Protein AF-A0A442K846-F1 (afdb_monomer_lite)

Secondary structure (DSSP, 8-state):
-HHHHHHHHHHHHHHHHHHHHHHHHSPPPPPPP-PPPPPHHHHHHHHH--TGGGSTTTS-HHHHHHHHHHHHHHHHHHHHHHHHHHHHHHHHHHTTHHHHHHHHHHHHHHHHHHHHHHHHS---SHHHHHHHHHHHHHTT-S-HHHHHHHHHHHHHHHHHHHHT-

Radius of gyration: 29.86 Å; chains: 1; bounding box: 63×33×78 Å

Sequence (165 aa):
MEEAEARMEAASDANCRAGSMCEKLYPPRPPEWKRPSTPDHVLDILADMSFNDRKAEQQPEPVRAWYKACAEQKSESEALWKAYKTKVEEIDCEAGMDGLEDAYNDSVDAMWQVGHRIFATPADTLDGIIIKIRAGDRMGAPDANEAFLSIAADVRRLAAAEATS

Foldseek 3Di:
DVVLLVQLVVLVVLLVVLVVVLVVVQDPQQDDDDQDDDDPVLVVQVVPDDPVCPPLVNDDPVVNVSVVVSVVSVVVSVVVNVVRVVVSVVSCVVSVSVVSVVSSVVSLVVLVVVLVVLLVDADLDPVSLVVLVVSCVSNVDPCPPSSVVSSVVNVVVNVVVVVVD

Structure (mmCIF, N/CA/C/O backbone):
data_AF-A0A442K846-F1
#
_entry.id   AF-A0A442K846-F1
#
loop_
_atom_site.group_PDB
_atom_site.id
_atom_site.type_symbol
_atom_site.label_atom_id
_atom_site.label_alt_id
_atom_site.label_comp_id
_atom_site.label_asym_id
_atom_site.label_entity_id
_atom_site.label_seq_id
_atom_site.pdbx_PDB_ins_code
_atom_site.Cartn_x
_atom_site.Cartn_y
_atom_site.Cartn_z
_atom_site.occupancy
_atom_site.B_iso_or_equiv
_atom_site.auth_seq_id
_atom_site.auth_comp_id
_atom_site.auth_asym_id
_atom_site.auth_atom_id
_atom_site.pdbx_PDB_model_num
ATOM 1 N N . MET A 1 1 ? -19.102 4.437 20.268 1.00 84.31 1 MET A N 1
ATOM 2 C CA . MET A 1 1 ? -18.255 3.555 19.439 1.00 84.31 1 MET A CA 1
ATOM 3 C C . MET A 1 1 ? -18.936 3.237 18.125 1.00 84.31 1 MET A C 1
ATOM 5 O O . MET A 1 1 ? -18.341 3.530 17.108 1.00 84.31 1 MET A O 1
ATOM 9 N N . GLU A 1 2 ? -20.187 2.768 18.139 1.00 87.69 2 GLU A N 1
ATOM 10 C CA . GLU A 1 2 ? -20.978 2.511 16.916 1.00 87.69 2 GLU A CA 1
ATOM 11 C C . GLU A 1 2 ? -21.009 3.702 15.950 1.00 87.69 2 GLU A C 1
ATOM 13 O O . GLU A 1 2 ? -20.800 3.549 14.759 1.00 87.69 2 GLU A O 1
ATOM 18 N N . GLU A 1 3 ? -21.177 4.920 16.461 1.00 89.50 3 GLU A N 1
ATOM 19 C CA . GLU A 1 3 ? -21.156 6.119 15.616 1.00 89.50 3 GLU A CA 1
ATOM 20 C C . GLU A 1 3 ? -19.761 6.446 15.036 1.00 89.50 3 GLU A C 1
ATOM 22 O O . GLU A 1 3 ? -19.657 7.153 14.040 1.00 89.50 3 GLU A O 1
ATOM 27 N N . ALA A 1 4 ? -18.674 5.992 15.668 1.00 89.25 4 ALA A N 1
ATOM 28 C CA . ALA A 1 4 ? -17.315 6.155 15.137 1.00 89.25 4 ALA A CA 1
ATOM 29 C C . ALA A 1 4 ? -17.018 5.080 14.080 1.00 89.25 4 ALA A C 1
ATOM 31 O O . ALA A 1 4 ? -16.507 5.399 13.015 1.00 89.25 4 ALA A O 1
ATOM 32 N N . GLU A 1 5 ? -17.436 3.842 14.345 1.00 89.75 5 GLU A N 1
ATOM 33 C CA . GLU A 1 5 ? -17.394 2.717 13.406 1.00 89.75 5 GLU A CA 1
ATOM 34 C C . GLU A 1 5 ? -18.190 3.026 12.129 1.00 89.75 5 GLU A C 1
ATOM 36 O O . GLU A 1 5 ? -17.639 2.956 11.038 1.00 89.75 5 GLU A O 1
ATOM 41 N N . ALA A 1 6 ? -19.430 3.511 12.246 1.00 92.94 6 ALA A N 1
ATOM 42 C CA . ALA A 1 6 ? -20.246 3.884 11.088 1.00 92.94 6 ALA A CA 1
ATOM 43 C C . ALA A 1 6 ? -19.622 5.016 10.246 1.00 92.94 6 ALA A C 1
ATOM 45 O O . ALA A 1 6 ? -19.760 5.037 9.023 1.00 92.94 6 ALA A O 1
ATOM 46 N N . ARG A 1 7 ? -18.924 5.970 10.882 1.00 93.00 7 ARG A N 1
ATOM 47 C CA . ARG A 1 7 ? -18.169 7.013 10.164 1.00 93.00 7 ARG A CA 1
ATOM 48 C C . ARG A 1 7 ? -16.970 6.426 9.427 1.00 93.00 7 ARG A C 1
ATOM 50 O O . ARG A 1 7 ? -16.740 6.807 8.284 1.00 93.00 7 ARG A O 1
ATOM 57 N N . MET A 1 8 ? -16.247 5.504 10.062 1.00 93.69 8 MET A N 1
ATOM 58 C CA . MET A 1 8 ? -15.118 4.807 9.452 1.00 93.69 8 MET A CA 1
ATOM 59 C C . MET A 1 8 ? -15.549 3.968 8.252 1.00 93.69 8 MET A C 1
ATOM 61 O O . MET A 1 8 ? -14.943 4.065 7.188 1.00 93.69 8 MET A O 1
ATOM 65 N N . GLU A 1 9 ? -16.630 3.200 8.385 1.00 94.38 9 GLU A N 1
ATOM 66 C CA . GLU A 1 9 ? -17.204 2.432 7.280 1.00 94.38 9 GLU A CA 1
ATOM 67 C C . GLU A 1 9 ? -17.616 3.346 6.122 1.00 94.38 9 GLU A C 1
ATOM 69 O O . GLU A 1 9 ? -17.265 3.078 4.977 1.00 94.38 9 GLU A O 1
ATOM 74 N N . ALA A 1 10 ? -18.288 4.468 6.403 1.00 95.75 10 ALA A N 1
ATOM 75 C CA . ALA A 1 10 ? -18.678 5.424 5.369 1.00 95.75 10 ALA A CA 1
ATOM 76 C C . ALA A 1 10 ? -17.470 6.060 4.651 1.00 95.75 10 ALA A C 1
ATOM 78 O O . ALA A 1 10 ? -17.511 6.242 3.432 1.00 95.75 10 ALA A O 1
ATOM 79 N N . ALA A 1 11 ? -16.400 6.387 5.385 1.00 95.12 11 ALA A N 1
ATOM 80 C CA . ALA A 1 11 ? -15.163 6.915 4.811 1.00 95.12 11 ALA A CA 1
ATOM 81 C C . ALA A 1 11 ? -14.433 5.859 3.963 1.00 95.12 11 ALA A C 1
ATOM 83 O O . ALA A 1 11 ? -14.002 6.161 2.851 1.00 95.12 11 ALA A O 1
ATOM 84 N N . SER A 1 12 ? -14.378 4.612 4.440 1.00 95.62 12 SER A N 1
ATOM 85 C CA . SER A 1 12 ? -13.838 3.468 3.696 1.00 95.62 12 SER A CA 1
ATOM 86 C C . SER A 1 12 ? -14.595 3.245 2.388 1.00 95.62 12 SER A C 1
ATOM 88 O O . SER A 1 12 ? -13.991 3.157 1.320 1.00 95.62 12 SER A O 1
ATOM 90 N N . ASP A 1 13 ? -15.928 3.246 2.443 1.00 97.25 13 ASP A N 1
ATOM 91 C CA . ASP A 1 13 ? -16.799 3.102 1.279 1.00 97.25 13 ASP A CA 1
ATOM 92 C C . ASP A 1 13 ? -16.558 4.203 0.242 1.00 97.25 13 ASP A C 1
ATOM 94 O O . ASP A 1 13 ? -16.493 3.931 -0.960 1.00 97.25 13 ASP A O 1
ATOM 98 N N . ALA A 1 14 ? -16.441 5.453 0.696 1.00 95.06 14 ALA A N 1
ATOM 99 C CA . ALA A 1 14 ? -16.171 6.589 -0.174 1.00 95.06 14 ALA A CA 1
ATOM 100 C C . ALA A 1 14 ? -14.798 6.460 -0.850 1.00 95.06 14 ALA A C 1
ATOM 102 O O . ALA A 1 14 ? -14.714 6.602 -2.073 1.00 95.06 14 ALA A O 1
ATOM 103 N N . ASN A 1 15 ? -13.762 6.117 -0.079 1.00 94.94 15 ASN A N 1
ATOM 104 C CA . ASN A 1 15 ? -12.409 5.891 -0.579 1.00 94.94 15 ASN A CA 1
ATOM 105 C C . ASN A 1 15 ? -12.379 4.738 -1.603 1.00 94.94 15 ASN A C 1
ATOM 107 O O . ASN A 1 15 ? -11.960 4.932 -2.743 1.00 94.94 15 ASN A O 1
ATOM 111 N N . CYS A 1 16 ? -12.962 3.578 -1.277 1.00 95.19 16 CYS A N 1
ATOM 112 C CA . CYS A 1 16 ? -13.031 2.424 -2.180 1.00 95.19 16 CYS A CA 1
ATOM 113 C C . CYS A 1 16 ? -13.745 2.745 -3.501 1.00 95.19 16 CYS A C 1
ATOM 115 O O . CYS A 1 16 ? -13.308 2.331 -4.579 1.00 95.19 16 CYS A O 1
ATOM 117 N N . ARG A 1 17 ? -14.867 3.473 -3.440 1.00 95.94 17 ARG A N 1
ATOM 118 C CA . ARG A 1 17 ? -15.625 3.860 -4.639 1.00 95.94 17 ARG A CA 1
ATOM 119 C C . ARG A 1 17 ? -14.825 4.808 -5.523 1.00 95.94 17 ARG A C 1
ATOM 121 O O . ARG A 1 17 ? -14.842 4.628 -6.740 1.00 95.94 17 ARG A O 1
ATOM 128 N N . ALA A 1 18 ? -14.145 5.786 -4.930 1.00 95.00 18 ALA A N 1
ATOM 129 C CA . ALA A 1 18 ? -13.288 6.709 -5.662 1.00 95.00 18 ALA A CA 1
ATOM 130 C C . ALA A 1 18 ? -12.103 5.971 -6.300 1.00 95.00 18 ALA A C 1
ATOM 132 O O . ALA A 1 18 ? -11.933 6.062 -7.514 1.00 95.00 18 ALA A O 1
ATOM 133 N N . GLY A 1 19 ? -11.399 5.125 -5.541 1.00 95.38 19 GLY A N 1
ATOM 134 C CA . GLY A 1 19 ? -10.300 4.302 -6.052 1.00 95.38 19 GLY A CA 1
ATOM 135 C C . GLY A 1 19 ? -10.723 3.423 -7.232 1.00 95.38 19 GLY A C 1
ATOM 136 O O . GLY A 1 19 ? -10.087 3.440 -8.281 1.00 95.38 19 GLY A O 1
ATOM 137 N N . SER A 1 20 ? -11.878 2.752 -7.143 1.00 96.81 20 SER A N 1
ATOM 138 C CA . SER A 1 20 ? -12.410 1.954 -8.261 1.00 96.81 20 SER A CA 1
ATOM 139 C C . SER A 1 20 ? -12.743 2.789 -9.508 1.00 96.81 20 SER A C 1
ATOM 141 O O . SER A 1 20 ? -12.728 2.277 -10.632 1.00 96.81 20 SER A O 1
ATOM 143 N N . MET A 1 21 ? -13.091 4.066 -9.340 1.00 95.56 21 MET A N 1
ATOM 144 C CA . MET A 1 21 ? -13.308 4.977 -10.463 1.00 95.56 21 MET A CA 1
ATOM 145 C C . MET A 1 21 ? -11.982 5.442 -11.070 1.00 95.56 21 MET A C 1
ATOM 147 O O . MET A 1 21 ? -11.868 5.422 -12.295 1.00 95.56 21 MET A O 1
ATOM 151 N N . CYS A 1 22 ? -10.979 5.766 -10.250 1.00 96.69 22 CYS A N 1
ATOM 152 C CA . CYS A 1 22 ? -9.624 6.090 -10.702 1.00 96.69 22 CYS A CA 1
ATOM 153 C C . CYS A 1 22 ? -8.990 4.928 -11.474 1.00 96.69 22 CYS A C 1
ATOM 155 O O . CYS A 1 22 ? -8.495 5.124 -12.582 1.00 96.69 22 CYS A O 1
ATOM 157 N N . GLU A 1 23 ? -9.113 3.699 -10.965 1.00 95.62 23 GLU A N 1
ATOM 158 C CA . GLU A 1 23 ? -8.577 2.489 -11.599 1.00 95.62 23 GLU A CA 1
ATOM 159 C C . GLU A 1 23 ? -9.057 2.285 -13.039 1.00 95.62 23 GLU A C 1
ATOM 161 O O . GLU A 1 23 ? -8.308 1.805 -13.890 1.00 95.62 23 GLU A O 1
ATOM 166 N N . LYS A 1 24 ? -10.296 2.687 -13.343 1.00 96.38 24 LYS A N 1
ATOM 167 C CA . LYS A 1 24 ? -10.857 2.615 -14.703 1.00 96.38 24 LYS A CA 1
ATOM 168 C C . LYS A 1 24 ? -10.268 3.661 -15.647 1.00 96.38 24 LYS A C 1
ATOM 170 O O . LYS A 1 24 ? -10.379 3.501 -16.861 1.00 96.38 24 LYS A O 1
ATOM 175 N N . LEU A 1 25 ? -9.707 4.736 -15.101 1.00 97.25 25 LEU A N 1
ATOM 176 C CA . LEU A 1 25 ? -9.107 5.844 -15.840 1.00 97.25 25 LEU A CA 1
ATOM 177 C C . LEU A 1 25 ? -7.593 5.689 -15.994 1.00 97.25 25 LEU A C 1
ATOM 179 O O . LEU A 1 25 ? -7.008 6.343 -16.861 1.00 97.25 25 LEU A O 1
ATOM 183 N N . TYR A 1 26 ? -6.957 4.841 -15.181 1.00 97.38 26 TYR A N 1
ATOM 184 C CA . TYR A 1 26 ? -5.520 4.625 -15.259 1.00 97.38 26 TYR A CA 1
ATOM 185 C C . TYR A 1 26 ? -5.097 4.172 -16.662 1.00 97.38 26 TYR A C 1
ATOM 187 O O . TYR A 1 26 ? -5.762 3.342 -17.294 1.00 97.38 26 TYR A O 1
ATOM 195 N N . PRO A 1 27 ? -3.968 4.693 -17.172 1.00 96.31 27 PRO A N 1
ATOM 196 C CA . PRO A 1 27 ? -3.426 4.216 -18.431 1.00 96.31 27 PRO A CA 1
ATOM 197 C C . PRO A 1 27 ? -3.021 2.735 -18.322 1.00 96.31 27 PRO A C 1
ATOM 199 O O . PRO A 1 27 ? -2.816 2.217 -17.223 1.00 96.31 27 PRO A O 1
ATOM 202 N N . PRO A 1 28 ? -2.843 2.031 -19.453 1.00 96.19 28 PRO A N 1
ATOM 203 C CA . PRO A 1 28 ? -2.331 0.669 -19.437 1.00 96.19 28 PRO A CA 1
ATOM 204 C C . PRO A 1 28 ? -1.004 0.579 -18.681 1.00 96.19 28 PRO A C 1
ATOM 206 O O . PRO A 1 28 ? -0.070 1.342 -18.938 1.00 96.19 28 PRO A O 1
ATOM 209 N N . ARG A 1 29 ? -0.918 -0.384 -17.763 1.00 95.69 29 ARG A N 1
ATOM 210 C CA . ARG A 1 29 ? 0.284 -0.616 -16.966 1.00 95.69 29 ARG A CA 1
ATOM 211 C C . ARG A 1 29 ? 1.454 -1.020 -17.877 1.00 95.69 29 ARG A C 1
ATOM 213 O O . ARG A 1 29 ? 1.318 -2.003 -18.612 1.00 95.69 29 ARG A O 1
ATOM 220 N N . PRO A 1 30 ? 2.602 -0.317 -17.833 1.00 96.69 30 PRO A N 1
ATOM 221 C CA . PRO A 1 30 ? 3.779 -0.714 -18.589 1.00 96.69 30 PRO A CA 1
ATOM 222 C C . PRO A 1 30 ? 4.238 -2.122 -18.192 1.00 96.69 30 PRO A C 1
ATOM 224 O O . PRO A 1 30 ? 4.082 -2.521 -17.033 1.00 96.69 30 PRO A O 1
ATOM 227 N N . PRO A 1 31 ? 4.827 -2.890 -19.122 1.00 94.75 31 PRO A N 1
ATOM 228 C CA . PRO A 1 31 ? 5.409 -4.175 -18.780 1.00 94.75 31 PRO A CA 1
ATOM 229 C C . PRO A 1 31 ? 6.566 -3.992 -17.791 1.00 94.75 31 PRO A C 1
ATOM 231 O O . PRO A 1 31 ? 7.324 -3.019 -17.845 1.00 94.75 31 PRO A O 1
ATOM 234 N N . GLU A 1 32 ? 6.721 -4.954 -16.887 1.00 94.44 32 GLU A N 1
ATOM 235 C CA . GLU A 1 32 ? 7.893 -5.019 -16.022 1.00 94.44 32 GLU A CA 1
ATOM 236 C C . GLU A 1 32 ? 9.144 -5.274 -16.869 1.00 94.44 32 GLU A C 1
ATOM 238 O O . GLU A 1 32 ? 9.166 -6.181 -17.710 1.00 94.44 32 GLU A O 1
ATOM 243 N N . TRP A 1 33 ? 10.197 -4.483 -16.647 1.00 95.06 33 TRP A N 1
ATOM 244 C CA . TRP A 1 33 ? 11.472 -4.745 -17.295 1.00 95.06 33 TRP A CA 1
ATOM 245 C C . TRP A 1 33 ? 12.066 -6.037 -16.753 1.00 95.06 33 TRP A C 1
ATOM 247 O O . TRP A 1 33 ? 12.364 -6.167 -15.566 1.00 95.06 33 TRP A O 1
ATOM 257 N N . LYS A 1 34 ? 12.299 -6.979 -17.660 1.00 95.19 34 LYS A N 1
ATOM 258 C CA . LYS A 1 34 ? 13.078 -8.177 -17.382 1.00 95.19 34 LYS A CA 1
ATOM 259 C C . LYS A 1 34 ? 14.396 -8.041 -18.103 1.00 95.19 34 LYS A C 1
ATOM 261 O O . LYS A 1 34 ? 14.425 -7.764 -19.302 1.00 95.19 34 LYS A O 1
ATOM 266 N N . ARG A 1 35 ? 15.482 -8.261 -17.369 1.00 91.69 35 ARG A N 1
ATOM 267 C CA . ARG A 1 35 ? 16.809 -8.298 -17.968 1.00 91.69 35 ARG A CA 1
ATOM 268 C C . ARG A 1 35 ? 16.824 -9.353 -19.083 1.00 91.69 35 ARG A C 1
ATOM 270 O O . ARG A 1 35 ? 16.434 -10.491 -18.813 1.00 91.69 35 ARG A O 1
ATOM 277 N N . PRO A 1 36 ? 17.283 -9.011 -20.296 1.00 92.44 36 PRO A N 1
ATOM 278 C CA . PRO A 1 36 ? 17.464 -9.995 -21.350 1.00 92.44 36 PRO A CA 1
ATOM 279 C C . PRO A 1 36 ? 18.415 -11.108 -20.910 1.00 92.44 36 PRO A C 1
ATOM 281 O O . PRO A 1 36 ? 19.373 -10.859 -20.171 1.00 92.44 36 PRO A O 1
ATOM 284 N N . SER A 1 37 ? 18.175 -12.324 -21.398 1.00 94.19 37 SER A N 1
ATOM 285 C CA . SER A 1 37 ? 19.132 -13.417 -21.247 1.00 94.19 37 SER A CA 1
ATOM 286 C C . SER A 1 37 ? 20.478 -13.009 -21.836 1.00 94.19 37 SER A C 1
ATOM 288 O O . SER A 1 37 ? 20.544 -12.404 -22.909 1.00 94.19 37 SER A O 1
ATOM 290 N N . THR A 1 38 ? 21.554 -13.332 -21.126 1.00 92.94 38 THR A N 1
ATOM 291 C CA . THR A 1 38 ? 22.908 -13.103 -21.625 1.00 92.94 38 THR A CA 1
ATOM 292 C C . THR A 1 38 ? 23.147 -13.992 -22.850 1.00 92.94 38 THR A C 1
ATOM 294 O O . THR A 1 38 ? 22.923 -15.196 -22.747 1.00 92.94 38 THR A O 1
ATOM 297 N N . PRO A 1 39 ? 23.587 -13.443 -23.996 1.00 95.12 39 PRO A N 1
ATOM 298 C CA . PRO A 1 39 ? 23.938 -14.243 -25.164 1.00 95.12 39 PRO A CA 1
ATOM 299 C C . PRO A 1 39 ? 25.102 -15.201 -24.882 1.00 95.12 39 PRO A C 1
ATOM 301 O O . PRO A 1 39 ? 26.030 -14.826 -24.167 1.00 95.12 39 PRO A O 1
ATOM 304 N N . ASP A 1 40 ? 25.105 -16.378 -25.513 1.00 94.56 40 ASP A N 1
ATOM 305 C CA . ASP A 1 40 ? 26.123 -17.424 -25.293 1.00 94.56 40 ASP A CA 1
ATOM 306 C C . ASP A 1 40 ? 27.556 -16.904 -25.479 1.00 94.56 40 ASP A C 1
ATOM 308 O O . ASP A 1 40 ? 28.388 -17.038 -24.592 1.00 94.56 40 ASP A O 1
ATOM 312 N N . HIS A 1 41 ? 27.815 -16.165 -26.562 1.00 90.88 41 HIS A N 1
ATOM 313 C CA . HIS A 1 41 ? 29.135 -15.575 -26.814 1.00 90.88 41 HIS A CA 1
ATOM 314 C C . HIS A 1 41 ? 29.584 -14.570 -25.734 1.00 90.88 41 HIS A C 1
ATOM 316 O O . HIS A 1 41 ? 30.778 -14.377 -25.530 1.00 90.88 41 HIS A O 1
ATOM 322 N N . VAL A 1 42 ? 28.649 -13.908 -25.042 1.00 91.38 42 VAL A N 1
ATOM 323 C CA . VAL A 1 42 ? 28.961 -13.027 -23.905 1.00 91.38 42 VAL A CA 1
ATOM 324 C C . VAL A 1 42 ? 29.212 -13.865 -22.652 1.00 91.38 42 VAL A C 1
ATOM 326 O O . VAL A 1 42 ? 30.106 -13.533 -21.879 1.00 91.38 42 VAL A O 1
ATOM 329 N N . LEU A 1 43 ? 28.455 -14.949 -22.450 1.00 91.06 43 LEU A N 1
ATOM 330 C CA . LEU A 1 43 ? 28.669 -15.886 -21.344 1.00 91.06 43 LEU A CA 1
ATOM 331 C C . LEU A 1 43 ? 30.049 -16.545 -21.414 1.00 91.06 43 LEU A C 1
ATOM 333 O O . LEU A 1 43 ? 30.726 -16.589 -20.390 1.00 91.06 43 LEU A O 1
ATOM 337 N N . ASP A 1 44 ? 30.481 -16.973 -22.600 1.00 92.38 44 ASP A N 1
ATOM 338 C CA . ASP A 1 44 ? 31.799 -17.578 -22.820 1.00 92.38 44 ASP A CA 1
ATOM 339 C C . ASP A 1 44 ? 32.923 -16.608 -22.423 1.00 92.38 44 ASP A C 1
ATOM 341 O O . ASP A 1 44 ? 33.804 -16.943 -21.633 1.00 92.38 44 ASP A O 1
ATOM 345 N N . ILE A 1 45 ? 32.830 -15.348 -22.863 1.00 89.00 45 ILE A N 1
ATOM 346 C CA . ILE A 1 45 ? 33.799 -14.304 -22.497 1.00 89.00 45 ILE A CA 1
ATOM 347 C C . ILE A 1 45 ? 33.781 -14.039 -20.983 1.00 89.00 45 ILE A C 1
ATOM 349 O O . ILE A 1 45 ? 34.830 -13.874 -20.364 1.00 89.00 45 ILE A O 1
ATOM 353 N N . LEU A 1 46 ? 32.597 -13.993 -20.366 1.00 87.00 46 LEU A N 1
ATOM 354 C CA . LEU A 1 46 ? 32.460 -13.780 -18.922 1.00 87.00 46 LEU A CA 1
ATOM 355 C C . LEU A 1 46 ? 33.039 -14.938 -18.095 1.00 87.00 46 LEU A C 1
ATOM 357 O O . LEU A 1 46 ? 33.503 -14.694 -16.976 1.00 87.00 46 LEU A O 1
ATOM 361 N N . ALA A 1 47 ? 32.987 -16.169 -18.610 1.00 88.12 47 ALA A N 1
ATOM 362 C CA . ALA A 1 47 ? 33.532 -17.357 -17.959 1.00 88.12 47 ALA A CA 1
ATOM 363 C C . ALA A 1 47 ? 35.069 -17.354 -17.947 1.00 88.12 47 ALA A C 1
ATOM 365 O O . ALA A 1 47 ? 35.665 -17.737 -16.940 1.00 88.12 47 ALA A O 1
ATOM 366 N N . ASP A 1 48 ? 35.687 -16.841 -19.012 1.00 87.06 48 ASP A N 1
ATOM 367 C CA . ASP A 1 48 ? 37.145 -16.764 -19.165 1.00 87.06 48 ASP A CA 1
ATOM 368 C C . ASP A 1 48 ? 37.772 -15.520 -18.503 1.00 87.06 48 ASP A C 1
ATOM 370 O O . ASP A 1 48 ? 38.994 -15.420 -18.366 1.00 87.06 48 ASP A O 1
ATOM 374 N N . MET A 1 49 ? 36.953 -14.560 -18.061 1.00 83.50 49 MET A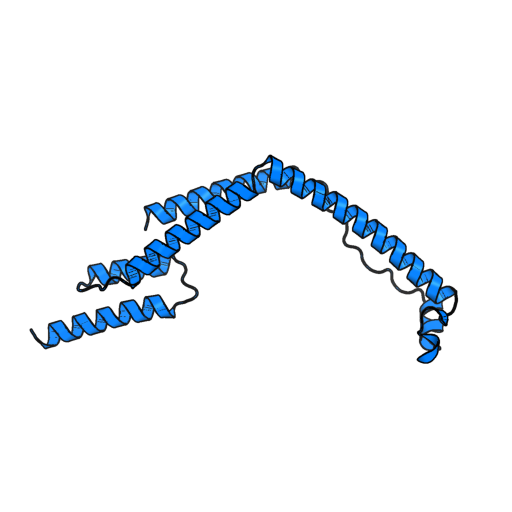 N 1
ATOM 375 C CA . MET A 1 49 ? 37.421 -13.324 -17.428 1.00 83.50 49 MET A CA 1
ATOM 376 C C . MET A 1 49 ? 37.972 -13.546 -16.014 1.00 83.50 49 MET A C 1
ATOM 378 O O . MET A 1 49 ? 37.285 -14.058 -15.120 1.00 83.50 49 MET A O 1
ATOM 382 N N . SER A 1 50 ? 39.176 -13.024 -15.754 1.00 79.62 50 SER A N 1
ATOM 383 C CA . SER A 1 50 ? 39.729 -12.970 -14.401 1.00 79.62 50 SER A CA 1
ATOM 384 C C . SER A 1 50 ? 39.015 -11.915 -13.545 1.00 79.62 50 SER A C 1
ATOM 386 O O . SER A 1 50 ? 38.308 -11.036 -14.041 1.00 79.62 50 SER A O 1
ATOM 388 N N . PHE A 1 51 ? 39.212 -11.959 -12.224 1.00 70.56 51 PHE A N 1
ATOM 389 C CA . PHE A 1 51 ? 38.639 -10.960 -11.313 1.00 70.56 51 PHE A CA 1
ATOM 390 C C . PHE A 1 51 ? 39.065 -9.520 -11.662 1.00 70.56 51 PHE A C 1
ATOM 392 O O . PHE A 1 51 ? 38.285 -8.589 -11.466 1.00 70.56 51 PHE A O 1
ATOM 399 N N . ASN A 1 52 ? 40.270 -9.336 -12.214 1.00 72.00 52 ASN A N 1
ATOM 400 C CA . ASN A 1 52 ? 40.769 -8.021 -12.617 1.00 72.00 52 ASN A CA 1
ATOM 401 C C . ASN A 1 52 ? 40.028 -7.488 -13.856 1.00 72.00 52 ASN A C 1
ATOM 403 O O . ASN A 1 52 ? 39.633 -6.323 -13.863 1.00 72.00 52 ASN A O 1
ATOM 407 N N . ASP A 1 53 ? 39.701 -8.360 -14.814 1.00 67.44 53 ASP A N 1
ATOM 408 C CA . ASP A 1 53 ? 39.007 -8.012 -16.068 1.00 67.44 53 ASP A CA 1
ATOM 409 C C . ASP A 1 53 ? 37.527 -7.634 -15.864 1.00 67.44 53 ASP A C 1
ATOM 411 O O . ASP A 1 53 ? 36.849 -7.167 -16.778 1.00 67.44 53 ASP A O 1
ATOM 415 N N . ARG A 1 54 ? 36.997 -7.809 -14.645 1.00 68.50 54 ARG A N 1
ATOM 416 C CA . ARG A 1 54 ? 35.607 -7.466 -14.302 1.00 68.50 54 ARG A CA 1
ATOM 417 C C . ARG A 1 54 ? 35.376 -5.974 -14.076 1.00 68.50 54 ARG A C 1
ATOM 419 O O . ARG A 1 54 ? 34.216 -5.557 -14.041 1.00 68.50 54 ARG A O 1
ATOM 426 N N . LYS A 1 55 ? 36.430 -5.159 -13.945 1.00 77.38 55 LYS A N 1
ATOM 427 C CA . LYS A 1 55 ? 36.295 -3.692 -13.900 1.00 77.38 55 LYS A CA 1
ATOM 428 C C . LYS A 1 55 ? 35.730 -3.192 -15.228 1.00 77.38 55 LYS A C 1
ATOM 430 O O . LYS A 1 55 ? 36.224 -3.578 -16.278 1.00 77.38 55 LYS A O 1
ATOM 435 N N . ALA A 1 56 ? 34.731 -2.308 -15.192 1.00 71.69 56 ALA A N 1
ATOM 436 C CA . ALA A 1 56 ? 34.001 -1.862 -16.387 1.00 71.69 56 ALA A CA 1
ATOM 437 C C . ALA A 1 56 ? 34.909 -1.337 -17.522 1.00 71.69 56 ALA A C 1
ATOM 439 O O . ALA A 1 56 ? 34.624 -1.559 -18.694 1.00 71.69 56 ALA A O 1
ATOM 440 N N . GLU A 1 57 ? 36.024 -0.688 -17.181 1.00 76.38 57 GLU A N 1
ATOM 441 C CA . GLU A 1 57 ? 37.018 -0.168 -18.134 1.00 76.38 57 GLU A CA 1
ATOM 442 C C . GLU A 1 57 ? 37.871 -1.263 -18.796 1.00 76.38 57 GLU A C 1
ATOM 444 O O . GLU A 1 57 ? 38.397 -1.054 -19.886 1.00 76.38 57 GLU A O 1
ATOM 449 N N . GLN A 1 58 ? 38.008 -2.416 -18.136 1.00 81.38 58 GLN A N 1
ATOM 450 C CA . GLN A 1 58 ? 38.844 -3.553 -18.544 1.00 81.38 58 GLN A CA 1
ATOM 451 C C . GLN A 1 58 ? 38.026 -4.671 -19.202 1.00 81.38 58 GLN A C 1
ATOM 453 O O . GLN A 1 58 ? 38.596 -5.603 -19.763 1.00 81.38 58 GLN A O 1
ATOM 458 N N . GLN A 1 59 ? 36.694 -4.565 -19.168 1.00 84.88 59 GLN A N 1
ATOM 459 C CA . GLN A 1 59 ? 35.807 -5.538 -19.787 1.00 84.88 59 GLN A CA 1
ATOM 460 C C . GLN A 1 59 ? 35.962 -5.536 -21.317 1.00 84.88 59 GLN A C 1
ATOM 462 O O . GLN A 1 59 ? 36.002 -4.460 -21.931 1.00 84.88 59 GLN A O 1
ATOM 467 N N . PRO A 1 60 ? 35.968 -6.721 -21.951 1.00 89.19 60 PRO A N 1
ATOM 468 C CA . PRO A 1 60 ? 35.925 -6.843 -23.400 1.00 89.19 60 PRO A CA 1
ATOM 469 C C . PRO A 1 60 ? 34.725 -6.114 -24.013 1.00 89.19 60 PRO A C 1
ATOM 471 O O . PRO A 1 60 ? 33.649 -6.024 -23.414 1.00 89.19 60 PRO A O 1
ATOM 474 N N . GLU A 1 61 ? 34.906 -5.615 -25.237 1.00 90.62 61 GLU A N 1
ATOM 475 C CA . GLU A 1 61 ? 33.894 -4.826 -25.947 1.00 90.62 61 GLU A CA 1
ATOM 476 C C . GLU A 1 61 ? 32.524 -5.529 -26.042 1.00 90.62 61 GLU A C 1
ATOM 478 O O . GLU A 1 61 ? 31.546 -4.880 -25.667 1.00 90.62 61 GLU A O 1
ATOM 483 N N . PRO A 1 62 ? 32.420 -6.840 -26.357 1.00 90.88 62 PRO A N 1
ATOM 484 C CA . PRO A 1 62 ? 31.119 -7.510 -26.443 1.00 90.88 62 PRO A CA 1
ATOM 485 C C . PRO A 1 62 ? 30.350 -7.522 -25.115 1.00 90.88 62 PRO A C 1
ATOM 487 O O . PRO A 1 62 ? 29.133 -7.336 -25.080 1.00 90.88 62 PRO A O 1
ATOM 490 N N . VAL A 1 63 ? 31.067 -7.683 -23.998 1.00 90.81 63 VAL A N 1
ATOM 491 C CA . VAL A 1 63 ? 30.490 -7.658 -22.647 1.00 90.81 63 VAL A CA 1
ATOM 492 C C . VAL A 1 63 ? 29.983 -6.253 -22.325 1.00 90.81 63 VAL A C 1
ATOM 494 O O . VAL A 1 63 ? 28.841 -6.083 -21.891 1.00 90.81 63 VAL A O 1
ATOM 497 N N . ARG A 1 64 ? 30.801 -5.227 -22.590 1.00 91.06 64 ARG A N 1
ATOM 498 C CA . ARG A 1 64 ? 30.422 -3.823 -22.381 1.00 91.06 64 ARG A CA 1
ATOM 499 C C . ARG A 1 64 ? 29.231 -3.408 -23.237 1.00 91.06 64 ARG A C 1
ATOM 501 O O . ARG A 1 64 ? 28.329 -2.746 -22.727 1.00 91.06 64 ARG A O 1
ATOM 508 N N . ALA A 1 65 ? 29.228 -3.779 -24.515 1.00 92.88 65 ALA A N 1
ATOM 509 C CA . ALA A 1 65 ? 28.148 -3.481 -25.447 1.00 92.88 65 ALA A CA 1
ATOM 510 C C . ALA A 1 65 ? 26.830 -4.103 -24.970 1.00 92.88 65 ALA A C 1
ATOM 512 O O . ALA A 1 65 ? 25.805 -3.421 -24.933 1.00 92.88 65 ALA A O 1
ATOM 513 N N . TRP A 1 66 ? 26.866 -5.354 -24.503 1.00 94.06 66 TRP A N 1
ATOM 514 C CA . TRP A 1 66 ? 25.689 -6.018 -23.950 1.00 94.06 66 TRP A CA 1
ATOM 515 C C . TRP A 1 66 ? 25.169 -5.348 -22.668 1.00 94.06 66 TRP A C 1
ATOM 517 O O . TRP A 1 66 ? 23.965 -5.105 -22.543 1.00 94.06 66 TRP A O 1
ATOM 527 N N . TYR A 1 67 ? 26.053 -4.984 -21.731 1.00 92.06 67 TYR A N 1
ATOM 528 C CA . TYR A 1 67 ? 25.656 -4.235 -20.533 1.00 92.06 67 TYR A CA 1
ATOM 529 C C . TYR A 1 67 ? 25.057 -2.866 -20.872 1.00 92.06 67 TYR A C 1
ATOM 531 O O . TYR A 1 67 ? 24.049 -2.487 -20.274 1.00 92.06 67 TYR A O 1
ATOM 539 N N . LYS A 1 68 ? 25.639 -2.145 -21.838 1.00 94.06 68 LYS A N 1
ATOM 540 C CA . LYS A 1 68 ? 25.121 -0.855 -22.314 1.00 94.06 68 LYS A CA 1
ATOM 541 C C . LYS A 1 68 ? 23.717 -1.003 -22.896 1.00 94.06 68 LYS A C 1
ATOM 543 O O . LYS A 1 68 ? 22.827 -0.273 -22.479 1.00 94.06 68 LYS A O 1
ATOM 548 N N . ALA A 1 69 ? 23.499 -1.993 -23.761 1.00 95.00 69 ALA A N 1
ATOM 549 C CA . ALA A 1 69 ? 22.184 -2.275 -24.335 1.00 95.00 69 ALA A CA 1
ATOM 550 C C . ALA A 1 69 ? 21.138 -2.612 -23.254 1.00 95.00 69 ALA A C 1
ATOM 552 O O . ALA A 1 69 ? 20.019 -2.104 -23.283 1.00 95.00 69 ALA A O 1
ATOM 553 N N . CYS A 1 70 ? 21.509 -3.419 -22.251 1.00 95.31 70 CYS A N 1
ATOM 554 C CA . CYS A 1 70 ? 20.630 -3.702 -21.112 1.00 95.31 70 CYS A CA 1
ATOM 555 C C . CYS A 1 70 ? 20.297 -2.435 -20.307 1.00 95.31 70 CYS A C 1
ATOM 557 O O . CYS A 1 70 ? 19.162 -2.281 -19.859 1.00 95.31 70 CYS A O 1
ATOM 559 N N . ALA A 1 71 ? 21.274 -1.547 -20.098 1.00 95.50 71 ALA A N 1
ATOM 560 C CA . ALA A 1 71 ? 21.082 -0.295 -19.370 1.00 95.50 71 ALA A CA 1
ATOM 561 C C . ALA A 1 71 ? 20.180 0.687 -20.134 1.00 95.50 71 ALA A C 1
ATOM 563 O O . ALA A 1 71 ? 19.304 1.296 -19.525 1.00 95.50 71 ALA A O 1
ATOM 564 N N . GLU A 1 72 ? 20.350 0.798 -21.452 1.00 96.12 72 GLU A N 1
ATOM 565 C CA . GLU A 1 72 ? 19.497 1.612 -22.328 1.00 96.12 72 GLU A CA 1
ATOM 566 C C . GLU A 1 72 ? 18.045 1.114 -22.287 1.00 96.12 72 GLU A C 1
ATOM 568 O O . GLU A 1 72 ? 17.145 1.884 -21.957 1.00 96.12 72 GLU A O 1
ATOM 573 N N . GLN A 1 73 ? 17.820 -0.193 -22.463 1.00 96.19 73 GLN A N 1
ATOM 574 C CA . GLN A 1 73 ? 16.480 -0.785 -22.370 1.00 96.19 73 GLN A CA 1
ATOM 575 C C . GLN A 1 73 ? 15.840 -0.588 -20.985 1.00 96.19 73 GLN A C 1
ATOM 577 O O . GLN A 1 73 ? 14.641 -0.318 -20.870 1.00 96.19 73 GLN A O 1
ATOM 582 N N . LYS A 1 74 ? 16.629 -0.731 -19.912 1.00 96.56 74 LYS A N 1
ATOM 583 C CA . LYS A 1 74 ? 16.160 -0.485 -18.543 1.00 96.56 74 LYS A CA 1
ATOM 584 C C . LYS A 1 74 ? 15.753 0.975 -18.361 1.00 96.56 74 LYS A C 1
ATOM 586 O O . LYS A 1 74 ? 14.695 1.229 -17.798 1.00 96.56 74 LYS A O 1
A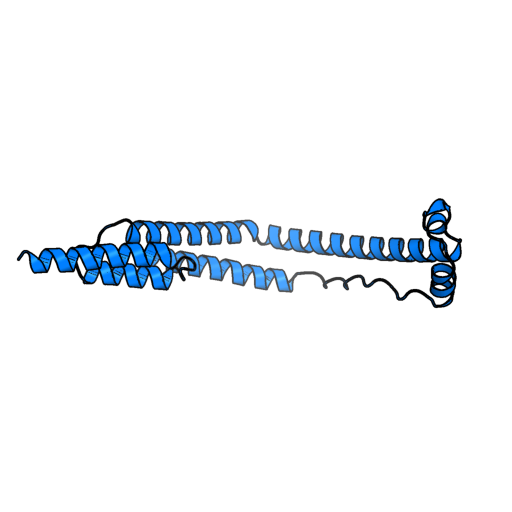TOM 591 N N . SER A 1 75 ? 16.549 1.912 -18.874 1.00 97.19 75 SER A N 1
ATOM 592 C CA . SER A 1 75 ? 16.263 3.346 -18.801 1.00 97.19 75 SER A CA 1
ATOM 593 C C . SER A 1 75 ? 14.992 3.721 -19.568 1.00 97.19 75 SER A C 1
ATOM 595 O O . SER A 1 75 ? 14.172 4.477 -19.051 1.00 97.19 75 SER A O 1
ATOM 597 N N . GLU A 1 76 ? 14.781 3.155 -20.757 1.00 96.00 76 GLU A N 1
ATOM 598 C CA . GLU A 1 76 ? 13.541 3.336 -21.523 1.00 96.00 76 GLU A CA 1
ATOM 599 C C . GLU A 1 76 ? 12.324 2.807 -20.756 1.00 96.00 76 GLU A C 1
ATOM 601 O O . GLU A 1 76 ? 11.299 3.485 -20.656 1.00 96.00 76 GLU A O 1
ATOM 606 N N . SER A 1 77 ? 12.440 1.620 -20.152 1.00 96.75 77 SER A N 1
ATOM 607 C CA . SER A 1 77 ? 11.369 1.070 -19.322 1.00 96.75 77 SER A CA 1
ATOM 608 C C . SER A 1 77 ? 11.094 1.936 -18.092 1.00 96.75 77 SER A C 1
ATOM 610 O O . SER A 1 77 ? 9.937 2.229 -17.797 1.00 96.75 77 SER A O 1
ATOM 612 N N . GLU A 1 78 ? 12.132 2.401 -17.397 1.00 97.38 78 GLU A N 1
ATOM 613 C CA . GLU A 1 78 ? 12.006 3.311 -16.254 1.00 97.38 78 GLU A CA 1
ATOM 614 C C . GLU A 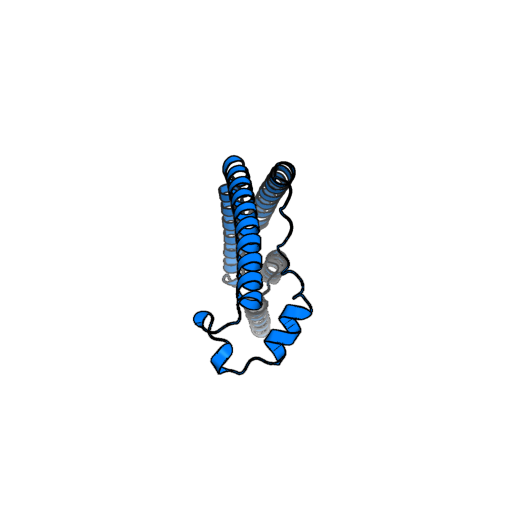1 78 ? 11.318 4.625 -16.646 1.00 97.38 78 GLU A C 1
ATOM 616 O O . GLU A 1 78 ? 10.474 5.119 -15.896 1.00 97.38 78 GLU A O 1
ATOM 621 N N . ALA A 1 79 ? 11.606 5.166 -17.834 1.00 97.25 79 ALA A N 1
ATOM 622 C CA . ALA A 1 79 ? 10.929 6.350 -18.354 1.00 97.25 79 ALA A CA 1
ATOM 623 C C . ALA A 1 79 ? 9.429 6.099 -18.596 1.00 97.25 79 ALA A C 1
ATOM 625 O O . ALA A 1 79 ? 8.604 6.932 -18.213 1.00 97.25 79 ALA A O 1
ATOM 626 N N . LEU A 1 80 ? 9.061 4.940 -19.158 1.00 97.44 80 LEU A N 1
ATOM 627 C CA . LEU A 1 80 ? 7.657 4.541 -19.327 1.00 97.44 80 LEU A CA 1
ATOM 628 C C . LEU A 1 80 ? 6.943 4.392 -17.980 1.00 97.44 80 LEU A C 1
ATOM 630 O O . LEU A 1 80 ? 5.835 4.895 -17.804 1.00 97.44 80 LEU A O 1
ATOM 634 N N . TRP A 1 81 ? 7.586 3.738 -17.012 1.00 97.88 81 TRP A N 1
ATOM 635 C CA . TRP A 1 81 ? 7.050 3.590 -15.661 1.00 97.88 81 TRP A CA 1
ATOM 636 C C . TRP A 1 81 ? 6.886 4.926 -14.947 1.00 97.88 81 TRP A C 1
ATOM 638 O O . TRP A 1 81 ? 5.894 5.120 -14.249 1.00 97.88 81 TRP A O 1
ATOM 648 N N . LYS A 1 82 ? 7.822 5.859 -15.138 1.00 98.00 82 LYS A N 1
ATOM 649 C CA . LYS A 1 82 ? 7.708 7.217 -14.606 1.00 98.00 82 LYS A CA 1
ATOM 650 C C . LYS A 1 82 ? 6.505 7.943 -15.204 1.00 98.00 82 LYS A C 1
ATOM 652 O O . LYS A 1 82 ? 5.703 8.473 -14.448 1.00 98.00 82 LYS A O 1
ATOM 657 N N . ALA A 1 83 ? 6.351 7.921 -16.528 1.00 97.81 83 ALA A N 1
ATOM 658 C CA . ALA A 1 83 ? 5.212 8.548 -17.196 1.00 97.81 83 ALA A CA 1
ATOM 659 C C . ALA A 1 83 ? 3.870 7.943 -16.745 1.00 97.81 83 ALA A C 1
ATOM 661 O O . ALA A 1 83 ? 2.923 8.677 -16.479 1.00 97.81 83 ALA A O 1
ATOM 662 N N . TYR A 1 84 ? 3.808 6.615 -16.600 1.00 98.19 84 TYR A N 1
ATOM 663 C CA . TYR A 1 84 ? 2.647 5.922 -16.040 1.00 98.19 84 TYR A CA 1
ATOM 664 C C . TYR A 1 84 ? 2.320 6.408 -14.624 1.00 98.19 84 TYR A C 1
ATOM 666 O O . TYR A 1 84 ? 1.183 6.794 -14.372 1.00 98.19 84 TYR A O 1
ATOM 674 N N . LYS A 1 85 ? 3.307 6.427 -13.717 1.00 97.88 85 LYS A N 1
ATOM 675 C CA . LYS A 1 85 ? 3.106 6.850 -12.322 1.00 97.88 85 LYS A CA 1
ATOM 676 C C . LYS A 1 85 ? 2.636 8.292 -12.226 1.00 97.88 85 LYS A C 1
ATOM 678 O O . LYS A 1 85 ? 1.645 8.538 -11.562 1.00 97.88 85 LYS A O 1
ATOM 683 N N . THR A 1 86 ? 3.275 9.204 -12.960 1.00 98.31 86 THR A N 1
ATOM 684 C CA . THR A 1 86 ? 2.838 10.603 -13.022 1.00 98.31 86 THR A CA 1
ATOM 685 C C . THR A 1 86 ? 1.384 10.704 -13.465 1.00 98.31 86 THR A C 1
ATOM 687 O O . THR A 1 86 ? 0.630 11.484 -12.898 1.00 98.31 86 THR A O 1
ATOM 690 N N . LYS A 1 87 ? 0.951 9.888 -14.435 1.00 97.94 87 LYS A N 1
ATOM 691 C CA . LYS A 1 87 ? -0.439 9.945 -14.885 1.00 97.94 87 LYS A CA 1
ATOM 692 C C . LYS A 1 87 ? -1.432 9.373 -13.873 1.00 97.94 87 LYS A C 1
ATOM 694 O O . LYS A 1 87 ? -2.533 9.897 -13.761 1.00 97.94 87 LYS A O 1
ATOM 699 N N . VAL A 1 88 ? -1.054 8.312 -13.162 1.00 98.25 88 VAL A N 1
ATOM 700 C CA . VAL A 1 88 ? -1.842 7.768 -12.044 1.00 98.25 88 VAL A CA 1
ATOM 701 C C . VAL A 1 88 ? -1.973 8.811 -10.934 1.00 98.25 88 VAL A C 1
ATOM 703 O O . VAL A 1 88 ? -3.089 9.118 -10.538 1.00 98.25 88 VAL A O 1
ATOM 706 N N . GLU A 1 89 ? -0.864 9.434 -10.529 1.00 97.62 89 GLU A N 1
ATOM 707 C CA . GLU A 1 89 ? -0.836 10.499 -9.516 1.00 97.62 89 GLU A CA 1
ATOM 708 C C . GLU A 1 89 ? -1.719 11.696 -9.909 1.00 97.62 89 GLU A C 1
ATOM 710 O O . GLU A 1 89 ? -2.454 12.218 -9.077 1.00 97.62 89 GLU A O 1
ATOM 715 N N . GLU A 1 90 ? -1.698 12.118 -11.180 1.00 97.94 90 GLU A N 1
ATOM 716 C CA . GLU A 1 90 ? -2.603 13.162 -11.685 1.00 97.94 90 GLU A CA 1
ATOM 717 C C . GLU A 1 90 ? -4.080 12.773 -11.517 1.00 97.94 90 GLU A C 1
ATOM 719 O O . GLU A 1 90 ? -4.871 13.582 -11.038 1.00 97.94 90 GLU A O 1
ATOM 724 N N . ILE A 1 91 ? -4.449 11.541 -11.887 1.00 98.06 91 ILE A N 1
ATOM 725 C CA . ILE A 1 91 ? -5.829 11.039 -11.783 1.00 98.06 91 ILE A CA 1
ATOM 726 C C . ILE A 1 91 ? -6.270 10.971 -10.318 1.00 98.06 91 ILE A C 1
ATOM 728 O O . ILE A 1 91 ? -7.373 11.407 -9.988 1.00 98.06 91 ILE A O 1
ATOM 732 N N . ASP A 1 92 ? -5.413 10.452 -9.442 1.00 97.00 92 ASP A N 1
ATOM 733 C CA . ASP A 1 92 ? -5.707 10.320 -8.015 1.00 97.00 92 ASP A CA 1
ATOM 734 C C . ASP A 1 92 ? -5.859 11.694 -7.347 1.00 97.00 92 ASP A C 1
ATOM 736 O O . ASP A 1 92 ? -6.794 11.911 -6.573 1.00 97.00 92 ASP A O 1
ATOM 740 N N . CYS A 1 93 ? -5.004 12.653 -7.714 1.00 96.50 93 CYS A N 1
ATOM 741 C CA . CYS A 1 93 ? -5.087 14.035 -7.251 1.00 96.50 93 CYS A CA 1
ATOM 742 C C . CYS A 1 93 ? -6.378 14.725 -7.725 1.00 96.50 93 CYS A C 1
ATOM 744 O O . CYS A 1 93 ? -7.084 15.337 -6.922 1.00 96.50 93 CYS A O 1
ATOM 746 N N . GLU A 1 94 ? -6.742 14.584 -9.004 1.00 96.50 94 GLU A N 1
ATOM 747 C CA . GLU A 1 94 ? -7.997 15.124 -9.551 1.00 96.50 94 GLU A CA 1
ATOM 748 C C . GLU A 1 94 ? -9.241 14.521 -8.880 1.00 96.50 94 GLU A C 1
ATOM 750 O O . GLU A 1 94 ? -10.246 15.213 -8.696 1.00 96.50 94 GLU A O 1
ATOM 755 N N . ALA A 1 95 ? -9.177 13.248 -8.485 1.00 94.75 95 ALA A N 1
ATOM 756 C CA . ALA A 1 95 ? -10.241 12.567 -7.754 1.00 94.75 95 ALA A CA 1
ATOM 757 C C . ALA A 1 95 ? -10.265 12.889 -6.248 1.00 94.75 95 ALA A C 1
ATOM 759 O O . ALA A 1 95 ? -11.216 12.509 -5.562 1.00 94.75 95 ALA A O 1
ATOM 760 N N . GLY A 1 96 ? -9.254 13.595 -5.732 1.00 96.44 96 GLY A N 1
ATOM 761 C CA . GLY A 1 96 ? -9.132 13.926 -4.314 1.00 96.44 96 GLY A CA 1
ATOM 762 C C . GLY A 1 96 ? -8.834 12.714 -3.428 1.00 96.44 96 GLY A C 1
ATOM 763 O O . GLY A 1 96 ? -9.270 12.697 -2.277 1.00 96.44 96 GLY A O 1
ATOM 764 N N . MET A 1 97 ? -8.124 11.709 -3.955 1.00 96.12 97 MET A N 1
ATOM 765 C CA . MET A 1 97 ? -7.818 10.466 -3.235 1.00 96.12 97 MET A CA 1
ATOM 766 C C . MET A 1 97 ? -7.082 10.718 -1.921 1.00 96.12 97 MET A C 1
ATOM 768 O O . MET A 1 97 ? -7.494 10.159 -0.910 1.00 96.12 97 MET A O 1
ATOM 772 N N . ASP A 1 98 ? -6.096 11.618 -1.905 1.00 94.12 98 ASP A N 1
ATOM 773 C CA . ASP A 1 98 ? -5.354 11.974 -0.686 1.00 94.12 98 ASP A CA 1
ATOM 774 C C . ASP A 1 98 ? -6.301 12.431 0.435 1.00 94.12 98 ASP A C 1
ATOM 776 O O . ASP A 1 98 ? -6.227 11.956 1.562 1.00 94.12 98 ASP A O 1
ATOM 780 N N . GLY A 1 99 ? -7.274 13.292 0.115 1.00 96.44 99 GLY A N 1
ATOM 781 C CA . GLY A 1 99 ? -8.244 13.773 1.101 1.00 96.44 99 GLY A CA 1
ATOM 782 C C . GLY A 1 99 ? -9.221 12.692 1.577 1.00 96.44 99 GLY A C 1
ATOM 783 O O . GLY A 1 99 ? -9.684 12.737 2.716 1.00 96.44 99 GLY A O 1
ATOM 784 N N . LEU A 1 100 ? -9.547 11.717 0.723 1.00 95.94 100 LEU A N 1
ATOM 785 C CA . LEU A 1 100 ? -10.376 10.567 1.097 1.00 95.94 100 LEU A CA 1
ATOM 786 C C . LEU A 1 100 ? -9.602 9.563 1.959 1.00 95.94 100 LEU A C 1
ATOM 788 O O . LEU A 1 100 ? -10.181 8.968 2.869 1.00 95.94 100 LEU A O 1
ATOM 792 N N . GLU A 1 101 ? -8.312 9.377 1.685 1.00 94.38 101 GLU A N 1
ATOM 793 C CA . GLU A 1 101 ? -7.414 8.562 2.499 1.00 94.38 101 GLU A CA 1
ATOM 794 C C . GLU A 1 101 ? -7.186 9.198 3.870 1.00 94.38 101 GLU A C 1
ATOM 796 O O . GLU A 1 101 ? -7.373 8.520 4.880 1.00 94.38 101 GLU A O 1
ATOM 801 N N . ASP A 1 102 ? -6.924 10.504 3.925 1.00 96.75 102 ASP A N 1
ATOM 802 C CA . ASP A 1 102 ? -6.818 11.260 5.175 1.00 96.75 102 ASP A CA 1
ATOM 803 C C . ASP A 1 102 ? -8.110 11.169 5.999 1.00 96.75 102 ASP A C 1
ATOM 805 O O . ASP A 1 102 ? -8.071 10.828 7.180 1.00 96.75 102 ASP A O 1
ATOM 809 N N . ALA A 1 103 ? -9.277 11.381 5.381 1.00 95.12 103 ALA A N 1
ATOM 810 C CA . ALA A 1 103 ? -10.561 11.281 6.077 1.00 95.12 103 ALA A CA 1
ATOM 811 C C . ALA A 1 103 ? -10.836 9.867 6.619 1.00 95.12 103 ALA A C 1
ATOM 813 O O . ALA A 1 103 ? -11.423 9.710 7.695 1.00 95.12 103 ALA A O 1
ATOM 814 N N . TYR A 1 104 ? -10.420 8.832 5.885 1.00 95.12 104 TYR A N 1
ATOM 815 C CA . TYR A 1 104 ? -10.492 7.459 6.369 1.00 95.12 104 TYR A CA 1
ATOM 816 C C . TYR A 1 104 ? -9.534 7.235 7.545 1.00 95.12 104 TYR A C 1
ATOM 818 O O . TYR A 1 104 ? -9.974 6.748 8.587 1.00 95.12 104 TYR A O 1
ATOM 826 N N . ASN A 1 105 ? -8.276 7.657 7.442 1.00 94.81 105 ASN A N 1
ATOM 827 C CA . ASN A 1 105 ? -7.292 7.523 8.516 1.00 94.81 105 ASN A CA 1
ATOM 828 C C . ASN A 1 105 ? -7.735 8.253 9.794 1.00 94.81 105 ASN A C 1
ATOM 830 O O . ASN A 1 105 ? -7.740 7.656 10.870 1.00 94.81 105 ASN A O 1
ATOM 834 N N . ASP A 1 106 ? -8.236 9.484 9.675 1.00 96.06 106 ASP A N 1
ATOM 835 C CA . ASP A 1 106 ? -8.800 10.248 10.793 1.00 96.06 106 ASP A CA 1
ATOM 836 C C . ASP A 1 106 ? -9.967 9.505 11.466 1.00 96.06 106 ASP A C 1
ATOM 838 O O . ASP A 1 106 ? -10.121 9.516 12.693 1.00 96.06 106 ASP A O 1
ATOM 842 N N . SER A 1 107 ? -10.813 8.841 10.672 1.00 93.88 107 SER A N 1
ATOM 843 C CA . SER A 1 107 ? -11.947 8.071 11.190 1.00 93.88 107 SER A CA 1
ATOM 844 C C . SER A 1 107 ? -11.515 6.792 11.917 1.00 93.88 107 SER A C 1
ATOM 846 O O . SER A 1 107 ? -12.093 6.457 12.958 1.00 93.88 107 SER A O 1
ATOM 848 N N . VAL A 1 108 ? -10.466 6.125 11.424 1.00 92.19 108 VAL A N 1
ATOM 849 C CA . VAL A 1 108 ? -9.825 4.978 12.080 1.00 92.19 108 VAL A CA 1
ATOM 850 C C . VAL A 1 108 ? -9.228 5.426 13.413 1.00 92.19 108 VAL A C 1
ATOM 852 O O . VAL A 1 108 ? -9.546 4.846 14.453 1.00 92.19 108 VAL A O 1
ATOM 855 N N . ASP A 1 109 ? -8.452 6.508 13.425 1.00 92.81 109 ASP A N 1
ATOM 856 C CA . ASP A 1 109 ? -7.849 7.061 14.640 1.00 92.81 109 ASP A CA 1
ATOM 857 C C . ASP A 1 109 ? -8.907 7.445 15.680 1.00 92.81 109 ASP A C 1
ATOM 859 O O . ASP A 1 109 ? -8.784 7.116 16.865 1.00 92.81 109 ASP A O 1
ATOM 863 N N . ALA A 1 110 ? -9.995 8.090 15.253 1.00 92.19 110 ALA A N 1
ATOM 864 C CA . ALA A 1 110 ? -11.108 8.424 16.134 1.00 92.19 110 ALA A CA 1
ATOM 865 C C . ALA A 1 110 ? -11.760 7.169 16.746 1.00 92.19 110 ALA A C 1
ATOM 867 O O . ALA A 1 110 ? -12.086 7.160 17.941 1.00 92.19 110 ALA A O 1
ATOM 868 N N . MET A 1 111 ? -11.930 6.098 15.963 1.00 91.38 111 MET A N 1
ATOM 869 C CA . MET A 1 111 ? -12.447 4.817 16.452 1.00 91.38 111 MET A CA 1
ATOM 870 C C . MET A 1 111 ? -11.509 4.193 17.495 1.00 91.38 111 MET A C 1
ATOM 872 O O . MET A 1 111 ? -11.974 3.800 18.573 1.00 91.38 111 MET A O 1
ATOM 876 N N . TRP A 1 112 ? -10.202 4.170 17.224 1.00 90.50 112 TRP A N 1
ATOM 877 C CA . TRP A 1 112 ? -9.187 3.673 18.156 1.00 90.50 112 TRP A CA 1
ATOM 878 C C . TRP A 1 112 ? -9.172 4.464 19.466 1.00 90.50 112 TRP A C 1
ATOM 880 O O . TRP A 1 112 ? -9.197 3.875 20.548 1.00 90.50 112 TRP A O 1
ATOM 890 N N . GLN A 1 113 ? -9.232 5.797 19.404 1.00 91.75 113 GLN A N 1
ATOM 891 C CA . GLN A 1 113 ? -9.287 6.648 20.596 1.00 91.75 113 GLN A CA 1
ATOM 892 C C . GLN A 1 113 ? -10.511 6.357 21.475 1.00 91.75 113 GLN A C 1
ATOM 894 O O . GLN A 1 113 ? -10.400 6.339 22.704 1.00 91.75 113 GLN A O 1
ATOM 899 N N . VAL A 1 114 ? -11.686 6.130 20.877 1.00 91.56 114 VAL A N 1
ATOM 900 C CA . VAL A 1 114 ? -12.893 5.745 21.630 1.00 91.56 114 VAL A CA 1
ATOM 901 C C . VAL A 1 114 ? -12.690 4.397 22.320 1.00 91.56 114 VAL A C 1
ATOM 903 O O . VAL A 1 114 ? -13.041 4.255 23.491 1.00 91.56 114 VAL A O 1
ATOM 906 N N . GLY A 1 115 ? -12.091 3.436 21.623 1.00 90.38 115 GLY A N 1
ATOM 907 C CA . GLY A 1 115 ? -11.752 2.125 22.163 1.00 90.38 115 GLY A CA 1
ATOM 908 C C . GLY A 1 115 ? -10.806 2.177 23.358 1.00 90.38 115 GLY A C 1
ATOM 909 O O . GLY A 1 115 ? -11.127 1.655 24.426 1.00 90.38 115 GLY A O 1
ATOM 910 N N . HIS A 1 116 ? -9.694 2.901 23.232 1.00 90.38 116 HIS A N 1
ATOM 911 C CA . HIS A 1 116 ? -8.760 3.098 24.342 1.00 90.38 116 HIS A CA 1
ATOM 912 C C . HIS A 1 116 ? -9.424 3.769 25.549 1.00 90.38 116 HIS A C 1
ATOM 914 O O . HIS A 1 116 ? -9.181 3.366 26.684 1.00 90.38 116 HIS A O 1
ATOM 920 N N . ARG A 1 117 ? -10.327 4.741 25.344 1.00 92.19 117 ARG A N 1
ATOM 921 C CA . ARG A 1 117 ? -11.094 5.342 26.455 1.00 92.19 117 ARG A CA 1
ATOM 922 C C . ARG A 1 117 ? -12.003 4.326 27.149 1.00 92.19 117 ARG A C 1
ATOM 924 O O . ARG A 1 117 ? -12.115 4.362 28.375 1.00 92.19 117 ARG A O 1
ATOM 931 N N . ILE A 1 118 ? -12.631 3.422 26.392 1.00 92.25 118 ILE A N 1
ATOM 932 C CA . ILE A 1 118 ? -13.444 2.331 26.949 1.00 92.25 118 ILE A CA 1
ATOM 933 C C . ILE A 1 118 ? -12.573 1.415 27.813 1.00 92.25 118 ILE A C 1
ATOM 935 O O . ILE A 1 118 ? -12.949 1.127 28.946 1.00 92.25 118 ILE A O 1
ATOM 939 N N . PHE A 1 119 ? -11.394 1.006 27.340 1.00 91.25 119 PHE A N 1
ATOM 940 C CA . PHE A 1 119 ? -10.499 0.145 28.120 1.00 91.25 119 PHE A CA 1
ATOM 941 C C . PHE A 1 119 ? -9.870 0.847 29.325 1.00 91.25 119 PHE A C 1
ATOM 943 O O . PHE A 1 119 ? -9.722 0.224 30.376 1.00 91.25 119 PHE A O 1
ATOM 950 N N . ALA A 1 120 ? -9.542 2.131 29.219 1.00 91.88 120 ALA A N 1
ATOM 951 C CA . ALA A 1 120 ? -8.990 2.904 30.328 1.00 91.88 120 ALA A CA 1
ATOM 952 C C . ALA A 1 120 ? -10.012 3.141 31.453 1.00 91.88 120 ALA A C 1
ATOM 954 O O . ALA A 1 120 ? -9.634 3.271 32.617 1.00 91.88 120 ALA A O 1
ATOM 955 N N . THR A 1 121 ? -11.305 3.190 31.122 1.00 93.25 121 THR A N 1
ATOM 956 C CA . THR A 1 121 ? -12.381 3.388 32.101 1.00 93.25 121 THR A CA 1
ATOM 957 C C . THR A 1 121 ? -12.650 2.081 32.841 1.00 93.25 121 THR A C 1
ATOM 959 O O . THR A 1 121 ? -12.998 1.097 32.193 1.00 93.25 121 THR A O 1
ATOM 962 N N .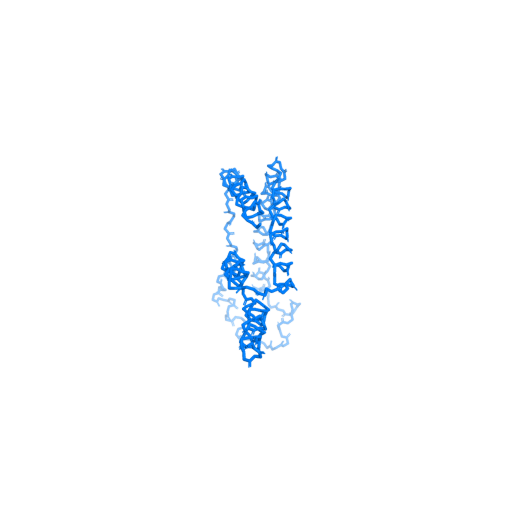 PRO A 1 122 ? -12.514 2.010 34.173 1.00 93.19 122 PRO A N 1
ATOM 963 C CA . PRO A 1 122 ? -12.850 0.792 34.899 1.00 93.19 122 PRO A CA 1
ATOM 964 C C . PRO A 1 122 ? -14.330 0.415 34.793 1.00 93.19 122 PRO A C 1
ATOM 966 O O . PRO A 1 122 ? -15.190 1.293 34.802 1.00 93.19 122 PRO A O 1
ATOM 969 N N . ALA A 1 123 ? -14.622 -0.883 34.732 1.00 93.81 123 ALA A N 1
ATOM 970 C CA . ALA A 1 123 ? -15.984 -1.401 34.786 1.00 93.81 123 ALA A CA 1
ATOM 971 C C . ALA A 1 123 ? -16.243 -2.093 36.129 1.00 93.81 123 ALA A C 1
ATOM 973 O O . ALA A 1 123 ? -15.633 -3.111 36.441 1.00 93.81 123 ALA A O 1
ATOM 974 N N . ASP A 1 124 ? -17.199 -1.570 36.896 1.00 92.06 124 ASP A N 1
ATOM 975 C CA . ASP A 1 124 ? -17.613 -2.145 38.183 1.00 92.06 124 ASP A CA 1
ATOM 976 C C . ASP A 1 124 ? -18.911 -2.973 38.059 1.00 92.06 124 ASP A C 1
ATOM 978 O O . ASP A 1 124 ? -19.566 -3.282 39.053 1.00 92.06 124 ASP A O 1
ATOM 982 N N . THR A 1 125 ? -19.310 -3.331 36.832 1.00 93.69 125 THR A N 1
ATOM 983 C CA . THR A 1 125 ? -20.485 -4.167 36.536 1.00 93.69 125 THR A CA 1
ATOM 984 C C . THR A 1 125 ? -20.199 -5.146 35.397 1.00 93.69 125 THR A C 1
ATOM 986 O O . THR A 1 125 ? -19.346 -4.895 34.541 1.00 93.69 125 THR A O 1
ATOM 989 N N . LEU A 1 126 ? -20.958 -6.248 35.343 1.00 92.44 126 LEU A N 1
ATOM 990 C CA . LEU A 1 126 ? -20.900 -7.198 34.224 1.00 92.44 126 LEU A CA 1
ATOM 991 C C . LEU A 1 126 ? -21.240 -6.527 32.885 1.00 92.44 126 LEU A C 1
ATOM 993 O O . LEU A 1 126 ? -20.561 -6.776 31.892 1.00 92.44 126 LEU A O 1
ATOM 997 N N . ASP A 1 127 ? -22.226 -5.625 32.863 1.00 94.06 127 ASP A N 1
ATOM 998 C CA . ASP A 1 127 ? -22.587 -4.871 31.656 1.00 94.06 127 ASP A CA 1
ATOM 999 C C . ASP A 1 127 ? -21.429 -3.996 31.157 1.00 94.06 127 ASP A C 1
ATOM 1001 O O . ASP A 1 127 ? -21.163 -3.941 29.955 1.00 94.06 127 ASP A O 1
ATOM 1005 N N . GLY A 1 128 ? -20.683 -3.363 32.069 1.00 93.19 128 GLY A N 1
ATOM 1006 C CA . GLY A 1 128 ? -19.485 -2.598 31.723 1.00 93.19 128 GLY A CA 1
ATOM 1007 C C . GLY A 1 128 ? -18.383 -3.471 31.113 1.00 93.19 128 GLY A C 1
ATOM 1008 O O . GLY A 1 128 ? -17.749 -3.075 30.135 1.00 93.19 128 GLY A O 1
ATOM 1009 N N . ILE A 1 129 ? -18.201 -4.693 31.622 1.00 93.38 129 ILE A N 1
ATOM 1010 C CA . ILE A 1 129 ? -17.257 -5.666 31.051 1.00 93.38 129 ILE A CA 1
ATOM 1011 C C . ILE A 1 129 ? -17.706 -6.115 29.652 1.00 93.38 129 ILE A C 1
ATOM 1013 O O . ILE A 1 129 ? -16.884 -6.187 28.738 1.00 93.38 129 ILE A O 1
ATOM 1017 N N . ILE A 1 130 ? -19.004 -6.359 29.445 1.00 93.88 130 ILE A N 1
ATOM 1018 C CA . ILE A 1 130 ? -19.559 -6.707 28.126 1.00 93.88 130 ILE A CA 1
ATOM 1019 C C . ILE A 1 130 ? -19.302 -5.586 27.109 1.00 93.88 130 ILE A C 1
ATOM 1021 O O . ILE A 1 130 ? -18.961 -5.869 25.959 1.00 93.88 130 ILE A O 1
ATOM 1025 N N . ILE A 1 131 ? -19.419 -4.318 27.515 1.00 92.56 131 ILE A N 1
ATOM 1026 C CA . ILE A 1 131 ? -19.093 -3.169 26.655 1.00 92.56 131 ILE A CA 1
ATOM 1027 C C . ILE A 1 131 ? -17.623 -3.211 26.215 1.00 92.56 131 ILE A C 1
ATOM 1029 O O . ILE A 1 131 ? -17.347 -3.003 25.034 1.00 92.56 131 ILE A O 1
ATOM 1033 N N . LYS A 1 132 ? -16.689 -3.530 27.119 1.00 91.81 132 LYS A N 1
ATOM 1034 C CA . LYS A 1 132 ? -15.262 -3.670 26.783 1.00 91.81 132 LYS A CA 1
ATOM 1035 C C . LYS A 1 132 ? -14.999 -4.812 25.805 1.00 91.81 132 LYS A C 1
ATOM 1037 O O . LYS A 1 132 ? -14.257 -4.620 24.849 1.00 91.81 132 LYS A O 1
ATOM 1042 N N . ILE A 1 133 ? -15.631 -5.970 25.998 1.00 90.44 133 ILE A N 1
ATOM 1043 C CA . ILE A 1 133 ? -15.506 -7.108 25.070 1.00 90.44 133 ILE A CA 1
ATOM 1044 C C . ILE A 1 133 ? -15.953 -6.692 23.665 1.00 90.44 133 ILE A C 1
ATOM 1046 O O . ILE A 1 133 ? -15.192 -6.812 22.710 1.00 90.44 133 ILE A O 1
ATOM 1050 N N . ARG A 1 134 ? -17.143 -6.088 23.558 1.00 89.81 134 ARG A N 1
ATOM 1051 C CA . ARG A 1 134 ? -17.681 -5.590 22.283 1.00 89.81 134 ARG A CA 1
ATOM 1052 C C . ARG A 1 134 ? -16.811 -4.508 21.643 1.00 89.81 134 ARG A C 1
ATOM 1054 O O . ARG A 1 134 ? -16.836 -4.363 20.425 1.00 89.81 134 ARG A O 1
ATOM 1061 N N . ALA A 1 135 ? -16.108 -3.710 22.445 1.00 89.81 135 ALA A N 1
ATOM 1062 C CA . ALA A 1 135 ? -15.155 -2.729 21.943 1.00 89.81 135 ALA A CA 1
ATOM 1063 C C . ALA A 1 135 ? -13.906 -3.404 21.360 1.00 89.81 135 ALA A C 1
ATOM 1065 O O . ALA A 1 135 ? -13.456 -3.016 20.286 1.00 89.81 135 ALA A O 1
ATOM 1066 N N . GLY A 1 136 ? -13.396 -4.448 22.023 1.00 87.50 136 GLY A N 1
ATOM 1067 C CA . GLY A 1 136 ? -12.260 -5.239 21.543 1.00 87.50 136 GLY A CA 1
ATOM 1068 C C . GLY A 1 136 ? -12.543 -5.959 20.232 1.00 87.50 136 GLY A C 1
ATOM 1069 O O . GLY A 1 136 ? -11.721 -5.886 19.321 1.00 87.50 136 GLY A O 1
ATOM 1070 N N . ASP A 1 137 ? -13.725 -6.570 20.112 1.00 86.62 137 ASP A N 1
ATOM 1071 C CA . ASP A 1 137 ? -14.157 -7.239 18.879 1.00 86.62 137 ASP A CA 1
ATOM 1072 C C . ASP A 1 137 ? -14.169 -6.266 17.689 1.00 86.62 137 ASP A C 1
ATOM 1074 O O . ASP A 1 137 ? -13.628 -6.566 16.627 1.00 86.62 137 ASP A O 1
ATOM 1078 N N . ARG A 1 138 ? -14.737 -5.068 17.882 1.00 85.31 138 ARG A N 1
ATOM 1079 C CA . ARG A 1 138 ? -14.852 -4.045 16.830 1.00 85.31 138 ARG A CA 1
ATOM 1080 C C . ARG A 1 138 ? -13.515 -3.467 16.393 1.00 85.31 138 ARG A C 1
ATOM 1082 O O . ARG A 1 138 ? -13.332 -3.166 15.223 1.00 85.31 138 ARG A O 1
ATOM 1089 N N . MET A 1 139 ? -12.572 -3.304 17.315 1.00 82.81 139 MET A N 1
ATOM 1090 C CA . MET A 1 139 ? -11.243 -2.777 16.988 1.00 82.81 139 MET A CA 1
ATOM 1091 C C . MET A 1 139 ? -10.366 -3.781 16.232 1.00 82.81 139 MET A C 1
ATOM 1093 O O . MET A 1 139 ? -9.269 -3.420 15.813 1.00 82.81 139 MET A O 1
ATOM 1097 N N . GLY A 1 140 ? -10.806 -5.039 16.084 1.00 73.12 140 GLY A N 1
ATOM 1098 C CA . GLY A 1 140 ? -10.025 -6.083 15.421 1.00 73.12 140 GLY A CA 1
ATOM 1099 C C . GLY A 1 140 ? -8.654 -6.281 16.069 1.00 73.12 140 GLY A C 1
ATOM 1100 O O . GLY A 1 140 ? -7.684 -6.529 15.358 1.00 73.12 140 GLY A O 1
ATOM 1101 N N . ALA A 1 141 ? -8.573 -6.093 17.394 1.00 56.50 141 ALA A N 1
ATOM 1102 C CA . ALA A 1 141 ? -7.340 -5.832 18.133 1.00 56.50 141 ALA A CA 1
ATOM 1103 C C . ALA A 1 141 ? -6.195 -6.807 17.772 1.00 56.50 141 ALA A C 1
ATOM 1105 O O . ALA A 1 141 ? -6.214 -7.960 18.214 1.00 56.50 141 ALA A O 1
ATOM 1106 N N . PRO A 1 142 ? -5.158 -6.354 17.038 1.00 50.09 142 PRO A N 1
ATOM 1107 C CA . PRO A 1 142 ? -3.917 -7.112 16.878 1.00 50.09 142 PRO A CA 1
ATOM 1108 C C . PRO A 1 142 ? -3.163 -7.185 18.216 1.00 50.09 142 PRO A C 1
ATOM 1110 O O . PRO A 1 142 ? -2.573 -8.210 18.555 1.00 50.09 142 PRO A O 1
ATOM 1113 N N . ASP A 1 143 ? -3.277 -6.123 19.023 1.00 54.66 143 ASP A N 1
ATOM 1114 C CA . ASP A 1 143 ? -2.777 -6.030 20.392 1.00 54.66 143 ASP A CA 1
ATOM 1115 C C . ASP A 1 143 ? -3.841 -6.490 21.392 1.00 54.66 143 ASP A C 1
ATOM 1117 O O . ASP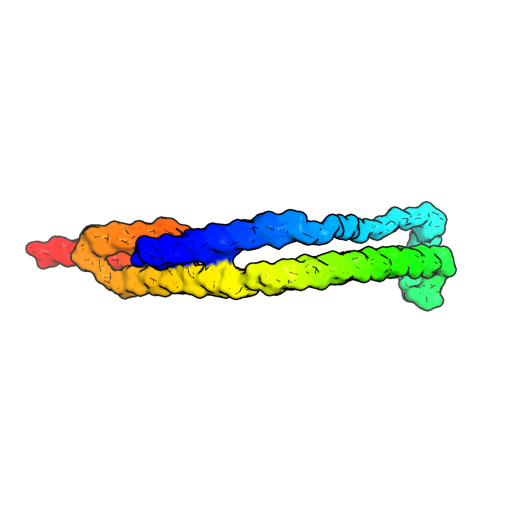 A 1 143 ? -4.364 -5.739 22.216 1.00 54.66 143 ASP A O 1
ATOM 1121 N N . ALA A 1 144 ? -4.125 -7.788 21.348 1.00 55.41 144 ALA A N 1
ATOM 1122 C CA . ALA A 1 144 ? -4.892 -8.531 22.345 1.00 55.41 144 ALA A CA 1
ATOM 1123 C C . ALA A 1 144 ? -4.544 -8.171 23.813 1.00 55.41 144 ALA A C 1
ATOM 1125 O O . ALA A 1 144 ? -5.356 -8.348 24.717 1.00 55.41 144 ALA A O 1
ATOM 1126 N N . ASN A 1 145 ? -3.344 -7.655 24.087 1.00 69.81 145 ASN A N 1
ATOM 1127 C CA . ASN A 1 145 ? -2.838 -7.514 25.445 1.00 69.81 145 ASN A CA 1
ATOM 1128 C C . ASN A 1 145 ? -3.535 -6.406 26.262 1.00 69.81 145 ASN A C 1
ATOM 1130 O O . ASN A 1 145 ? -3.930 -6.662 27.394 1.00 69.81 145 ASN A O 1
ATOM 1134 N N . GLU A 1 146 ? -3.750 -5.197 25.730 1.00 76.75 146 GLU A N 1
ATOM 1135 C CA . GLU A 1 146 ? -4.319 -4.089 26.529 1.00 76.75 146 GLU A CA 1
ATOM 1136 C C . GLU A 1 146 ? -5.800 -4.321 26.871 1.00 76.75 146 GLU A C 1
ATOM 1138 O O . GLU A 1 146 ? -6.206 -4.202 28.032 1.00 76.75 146 GLU A O 1
ATOM 1143 N N . ALA A 1 147 ? -6.595 -4.730 25.877 1.00 82.75 147 ALA A N 1
ATOM 1144 C CA . ALA A 1 147 ? -8.012 -5.035 26.052 1.00 82.75 147 ALA A CA 1
ATOM 1145 C C . ALA A 1 147 ? -8.222 -6.181 27.056 1.00 82.75 147 ALA A C 1
ATOM 1147 O O . ALA A 1 147 ? -9.009 -6.047 27.999 1.00 82.75 147 ALA A O 1
ATOM 1148 N N . PHE A 1 148 ? -7.477 -7.288 26.911 1.00 85.81 148 PHE A N 1
ATOM 1149 C CA . PHE A 1 148 ? -7.584 -8.422 27.832 1.00 85.81 148 PHE A CA 1
ATOM 1150 C C . PHE A 1 148 ? -7.082 -8.087 29.238 1.00 85.81 148 PHE A C 1
ATOM 1152 O O . PHE A 1 148 ? -7.707 -8.514 30.210 1.00 85.81 148 PHE A O 1
ATOM 1159 N N . LEU A 1 149 ? -6.006 -7.305 29.381 1.00 89.56 149 LEU A N 1
ATOM 1160 C CA . LEU A 1 149 ? -5.521 -6.866 30.694 1.00 89.56 149 LEU A CA 1
ATOM 1161 C C . LEU A 1 149 ? -6.546 -5.980 31.407 1.00 89.56 149 LEU A C 1
ATOM 1163 O O . LEU A 1 149 ? -6.788 -6.179 32.600 1.00 89.56 149 LEU A O 1
ATOM 1167 N N . SER A 1 150 ? -7.175 -5.052 30.680 1.00 89.94 150 SER A N 1
ATOM 1168 C CA . SER A 1 150 ? -8.233 -4.185 31.204 1.00 89.94 150 SER A CA 1
ATOM 1169 C C . SER A 1 150 ? -9.447 -4.994 31.677 1.00 89.94 150 SER A C 1
ATOM 1171 O O . SER A 1 150 ? -9.865 -4.872 32.829 1.00 89.94 150 SER A O 1
ATOM 1173 N N . ILE A 1 151 ? -9.955 -5.902 30.836 1.00 92.00 151 ILE A N 1
ATOM 1174 C CA . ILE A 1 151 ? -11.082 -6.784 31.177 1.00 92.00 151 ILE A CA 1
ATOM 1175 C C . ILE A 1 151 ? -10.740 -7.674 32.380 1.00 92.00 151 ILE A C 1
ATOM 1177 O O . ILE A 1 151 ? -11.528 -7.791 33.318 1.00 92.00 151 ILE A O 1
ATOM 1181 N N . ALA A 1 152 ? -9.548 -8.277 32.400 1.00 92.06 152 ALA A N 1
ATOM 1182 C CA . ALA A 1 152 ? -9.118 -9.129 33.504 1.00 92.06 152 ALA A CA 1
ATOM 1183 C C . ALA A 1 152 ? -8.984 -8.357 34.826 1.00 92.06 152 ALA A C 1
ATOM 1185 O O . ALA A 1 152 ? -9.242 -8.917 35.893 1.00 92.06 152 ALA A O 1
ATOM 1186 N N . ALA A 1 153 ? -8.567 -7.088 34.788 1.00 93.75 153 ALA A N 1
ATOM 1187 C CA . ALA A 1 153 ? -8.509 -6.240 35.975 1.00 93.75 153 ALA A CA 1
ATOM 1188 C C . ALA A 1 153 ? -9.906 -5.993 36.569 1.00 93.75 153 ALA A C 1
ATOM 1190 O O . ALA A 1 153 ? -10.073 -6.096 37.786 1.00 93.75 153 ALA A O 1
ATOM 1191 N N . ASP A 1 154 ? -10.907 -5.744 35.726 1.00 94.38 154 ASP A N 1
ATOM 1192 C CA . ASP A 1 154 ? -12.289 -5.530 36.167 1.00 94.38 154 ASP A CA 1
ATOM 1193 C C . ASP A 1 154 ? -12.939 -6.815 36.697 1.00 94.38 154 ASP A C 1
ATOM 1195 O O . ASP A 1 154 ? -13.564 -6.797 37.756 1.00 94.38 154 ASP A O 1
ATOM 1199 N N . VAL A 1 155 ? -12.705 -7.965 36.0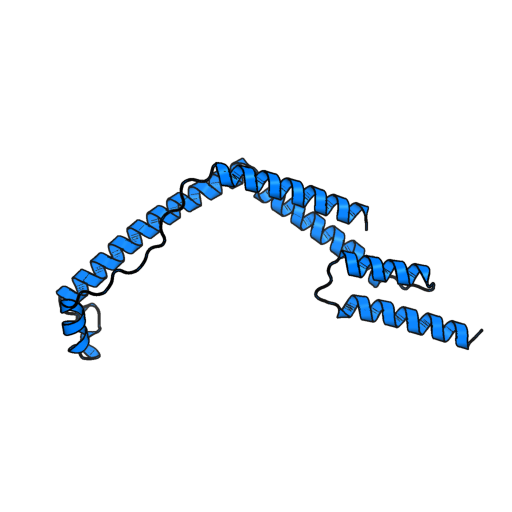49 1.00 93.62 155 VAL A N 1
ATOM 1200 C CA . VAL A 1 155 ? -13.171 -9.275 36.549 1.00 93.62 155 VAL A CA 1
ATOM 1201 C C . VAL A 1 155 ? -12.626 -9.558 37.952 1.00 93.62 155 VAL A C 1
ATOM 1203 O O . VAL A 1 155 ? -13.377 -9.966 38.839 1.00 93.62 155 VAL A O 1
ATOM 1206 N N . ARG A 1 156 ? -11.328 -9.313 38.189 1.00 93.50 156 ARG A N 1
ATOM 1207 C CA . ARG A 1 156 ? -10.723 -9.495 39.521 1.00 93.50 156 ARG A CA 1
ATOM 1208 C C . ARG A 1 156 ? -11.347 -8.573 40.565 1.00 93.50 156 ARG A C 1
ATOM 1210 O O . ARG A 1 156 ? -11.522 -8.985 41.707 1.00 93.50 156 ARG A O 1
ATOM 1217 N N . ARG A 1 157 ? -11.674 -7.338 40.181 1.00 91.38 157 ARG A N 1
ATOM 1218 C CA . ARG A 1 157 ? -12.300 -6.359 41.072 1.00 91.38 157 ARG A CA 1
ATOM 1219 C C . ARG A 1 157 ? -13.709 -6.777 41.479 1.00 91.38 157 ARG A C 1
ATOM 1221 O O . ARG A 1 157 ? -14.018 -6.724 42.664 1.00 91.38 157 ARG A O 1
ATOM 1228 N N . LEU A 1 158 ? -14.520 -7.238 40.526 1.00 91.44 158 LEU A N 1
ATOM 1229 C CA . LEU A 1 158 ? -15.860 -7.761 40.802 1.00 91.44 158 LEU A CA 1
ATOM 1230 C C . LEU A 1 158 ? -15.813 -8.960 41.751 1.00 91.44 158 LEU A C 1
ATOM 1232 O O . LEU A 1 158 ? -16.516 -8.970 42.757 1.00 91.44 158 LEU A O 1
ATOM 1236 N N . ALA A 1 159 ? -14.929 -9.923 41.478 1.00 90.81 159 ALA A N 1
ATOM 1237 C CA . ALA A 1 159 ? -14.767 -11.100 42.327 1.00 90.81 159 ALA A CA 1
ATOM 1238 C C . ALA A 1 159 ? -14.331 -10.736 43.760 1.00 90.81 159 ALA A C 1
ATOM 1240 O O . ALA A 1 159 ? -14.786 -11.345 44.726 1.00 90.81 159 ALA A O 1
ATOM 1241 N N . ALA A 1 160 ? -13.464 -9.729 43.916 1.00 89.31 160 ALA A N 1
ATOM 1242 C CA . ALA A 1 160 ? -13.042 -9.251 45.231 1.00 89.31 160 ALA A CA 1
ATOM 1243 C C . ALA A 1 160 ? -14.177 -8.548 45.996 1.00 89.31 160 ALA A C 1
ATOM 1245 O O . ALA A 1 160 ? -14.306 -8.761 47.198 1.00 89.31 160 ALA A O 1
ATOM 1246 N N . ALA A 1 161 ? -15.003 -7.746 45.315 1.00 82.62 161 ALA A N 1
ATOM 1247 C CA . ALA A 1 161 ? -16.140 -7.060 45.930 1.00 82.62 161 ALA A CA 1
ATOM 1248 C C . ALA A 1 161 ? -17.212 -8.044 46.438 1.00 82.62 161 ALA A C 1
ATOM 1250 O O . ALA A 1 161 ? -17.761 -7.854 47.527 1.00 82.62 161 ALA A O 1
ATOM 1251 N N . GLU A 1 162 ? -17.459 -9.120 45.684 1.00 78.25 162 GLU A N 1
ATOM 1252 C CA . GLU A 1 162 ? -18.368 -10.207 46.068 1.00 78.25 162 GLU A CA 1
ATOM 1253 C C . GLU A 1 162 ? -17.843 -10.999 47.275 1.00 78.25 162 GLU A C 1
ATOM 1255 O O . GLU A 1 162 ? -18.610 -11.328 48.170 1.00 78.25 162 GLU A O 1
ATOM 1260 N N . ALA A 1 163 ? -16.530 -11.234 47.366 1.00 72.62 163 ALA A N 1
ATOM 1261 C CA . ALA A 1 163 ? -15.918 -11.933 48.501 1.00 72.62 163 ALA A CA 1
ATOM 1262 C C . ALA A 1 163 ? -15.936 -11.135 49.824 1.00 72.62 163 ALA A C 1
ATOM 1264 O O . ALA A 1 163 ? -15.674 -11.701 50.886 1.00 72.62 163 ALA A O 1
ATOM 1265 N N . THR A 1 164 ? -16.193 -9.825 49.762 1.00 68.31 164 THR A N 1
ATOM 1266 C CA . THR A 1 164 ? -16.246 -8.923 50.927 1.00 68.31 164 THR A CA 1
ATOM 1267 C C . THR A 1 164 ? -17.659 -8.485 51.324 1.00 68.31 164 THR A C 1
ATOM 1269 O O . THR A 1 164 ? -17.792 -7.762 52.314 1.00 68.31 164 THR A O 1
ATOM 1272 N N . SER A 1 165 ? -18.681 -8.887 50.561 1.00 55.41 165 SER A N 1
ATOM 1273 C CA . SER A 1 165 ? -20.105 -8.620 50.836 1.00 55.41 165 SER A CA 1
ATOM 1274 C C . SER A 1 165 ? -20.758 -9.785 51.577 1.00 55.41 165 SER A C 1
ATOM 1276 O O . SER A 1 165 ? -21.675 -9.510 52.382 1.00 55.41 165 SER A O 1
#

pLDDT: mean 90.27, std 9.22, range [50.09, 98.31]